Protein AF-A0A1Y5HYB5-F1 (afdb_monomer)

Nearest PDB structures (foldseek):
  6ofq-assembly1_A  TM=3.681E-01  e=6.675E+00  Helicobacter pylori SS1
  7mq9-assembly1_SM  TM=2.099E-01  e=5.441E+00  Homo sapiens

Secondary structure (DSSP, 8-state):
--HHHHHHHHHHHHHHHHHHHHHHHH---------PPPPTTTTT-TTHHHHHHHHHTT------SSTHHHHS---TTSEEEEE--SSPPPHHHHHHHHHHHHTT-EEEEE-GGGGTS-TT--

Structure (mmCIF, N/CA/C/O backbone):
data_AF-A0A1Y5HYB5-F1
#
_entry.id   AF-A0A1Y5HYB5-F1
#
loop_
_atom_site.group_PDB
_atom_site.id
_atom_site.type_symbol
_atom_site.label_atom_id
_atom_site.label_alt_id
_atom_site.label_comp_id
_atom_site.label_asym_id
_atom_site.label_entity_id
_atom_site.label_seq_id
_atom_site.pdbx_PDB_ins_code
_atom_site.Cartn_x
_atom_site.Cartn_y
_atom_site.Cartn_z
_atom_site.occupancy
_atom_site.B_iso_or_equiv
_atom_site.auth_seq_id
_atom_site.auth_comp_id
_atom_site.auth_asym_id
_atom_site.auth_atom_id
_atom_site.pdbx_PDB_model_num
ATOM 1 N N . MET A 1 1 ? 39.476 -18.864 -70.771 1.00 59.38 1 MET A N 1
ATOM 2 C CA . MET A 1 1 ? 39.719 -18.724 -69.318 1.00 59.38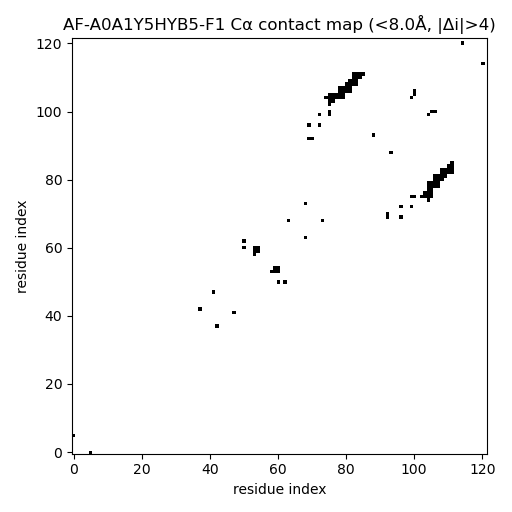 1 MET A CA 1
ATOM 3 C C . MET A 1 1 ? 40.447 -19.974 -68.853 1.00 59.38 1 MET A C 1
ATOM 5 O O . MET A 1 1 ? 39.945 -21.064 -69.088 1.00 59.38 1 MET A O 1
ATOM 9 N N . ASN A 1 2 ? 41.663 -19.849 -68.319 1.00 73.69 2 ASN A N 1
ATOM 10 C CA . ASN A 1 2 ? 42.492 -21.017 -68.001 1.00 73.69 2 ASN A CA 1
ATOM 11 C C . ASN A 1 2 ? 41.861 -21.806 -66.845 1.00 73.69 2 ASN A C 1
ATOM 13 O O . ASN A 1 2 ? 41.428 -21.202 -65.868 1.00 73.69 2 ASN A O 1
ATOM 17 N N . MET A 1 3 ? 41.845 -23.139 -66.924 1.00 83.06 3 MET A N 1
ATOM 18 C CA . MET A 1 3 ? 41.214 -24.033 -65.933 1.00 83.06 3 MET A CA 1
ATOM 19 C C . MET A 1 3 ? 41.653 -23.741 -64.484 1.00 83.06 3 MET A C 1
ATOM 21 O O . MET A 1 3 ? 40.866 -23.835 -63.551 1.00 83.06 3 MET A O 1
ATOM 25 N N . ARG A 1 4 ? 42.892 -23.269 -64.306 1.00 80.75 4 ARG A N 1
ATOM 26 C CA . ARG A 1 4 ? 43.433 -22.805 -63.019 1.00 80.75 4 ARG A CA 1
ATOM 27 C C . ARG A 1 4 ? 42.717 -21.569 -62.466 1.00 80.75 4 ARG A C 1
ATOM 29 O O . ARG A 1 4 ? 42.460 -21.500 -61.274 1.00 80.75 4 ARG A O 1
ATOM 36 N N . SER A 1 5 ? 42.375 -20.610 -63.324 1.00 81.25 5 SER A N 1
ATOM 37 C CA . SER A 1 5 ? 41.660 -19.390 -62.934 1.00 81.25 5 SER A CA 1
ATOM 38 C C . SER A 1 5 ? 40.229 -19.696 -62.490 1.00 81.25 5 SER A C 1
ATOM 40 O O . SER A 1 5 ? 39.798 -19.125 -61.493 1.00 81.25 5 SER A O 1
ATOM 42 N N . LEU A 1 6 ? 39.554 -20.647 -63.153 1.00 87.19 6 LEU A N 1
ATOM 43 C CA . LEU A 1 6 ? 38.232 -21.150 -62.754 1.00 87.19 6 LEU A CA 1
ATOM 44 C C . LEU A 1 6 ? 38.267 -21.801 -61.367 1.00 87.19 6 LEU A C 1
ATOM 46 O O . LEU A 1 6 ? 37.464 -21.457 -60.509 1.00 87.19 6 LEU A O 1
ATOM 50 N N . LEU A 1 7 ? 39.245 -22.676 -61.118 1.00 90.25 7 LEU A N 1
ATOM 51 C CA . LEU A 1 7 ? 39.387 -23.336 -59.817 1.00 90.25 7 LEU A CA 1
ATOM 52 C C . LEU A 1 7 ? 39.630 -22.335 -58.681 1.00 90.25 7 LEU A C 1
ATOM 54 O O . LEU A 1 7 ? 39.035 -22.462 -57.613 1.00 90.25 7 LEU A O 1
ATOM 58 N N . ILE A 1 8 ? 40.457 -21.315 -58.921 1.00 91.81 8 ILE A N 1
ATOM 59 C CA . ILE A 1 8 ? 40.727 -20.267 -57.929 1.00 91.81 8 ILE A CA 1
ATOM 60 C C . ILE A 1 8 ? 39.463 -19.443 -57.657 1.00 91.81 8 ILE A C 1
ATOM 62 O O . ILE A 1 8 ? 39.156 -19.170 -56.500 1.00 91.81 8 ILE A O 1
ATOM 66 N N . THR A 1 9 ? 38.699 -19.080 -58.692 1.00 91.50 9 THR A N 1
ATOM 67 C CA . THR A 1 9 ? 37.461 -18.303 -58.494 1.00 91.50 9 THR A CA 1
ATOM 68 C C . THR A 1 9 ? 36.416 -19.099 -57.725 1.00 91.50 9 THR A C 1
ATOM 70 O O . THR A 1 9 ? 35.833 -18.572 -56.780 1.00 91.50 9 THR A O 1
ATOM 73 N N . THR A 1 10 ? 36.217 -20.375 -58.063 1.00 92.00 10 THR A N 1
ATOM 74 C CA . THR A 1 10 ? 35.284 -21.243 -57.333 1.00 92.00 10 THR A CA 1
ATOM 75 C C . THR A 1 10 ? 35.694 -21.408 -55.870 1.00 92.00 10 THR A C 1
ATOM 77 O O . THR A 1 10 ? 34.847 -21.286 -54.988 1.00 92.00 10 THR A O 1
ATOM 80 N N . LEU A 1 11 ? 36.988 -21.607 -55.593 1.00 94.25 11 LEU A N 1
ATOM 81 C CA . LEU A 1 11 ? 37.495 -21.734 -54.224 1.00 94.25 11 LEU A CA 1
ATOM 82 C C . LEU A 1 11 ? 37.223 -20.470 -53.395 1.00 94.25 11 LEU A C 1
ATOM 84 O O . LEU A 1 11 ? 36.762 -20.565 -52.258 1.00 94.25 11 LEU A O 1
ATOM 88 N N . VAL A 1 12 ? 37.468 -19.291 -53.973 1.00 94.94 12 VAL A N 1
ATOM 89 C CA . VAL A 1 12 ? 37.231 -18.004 -53.303 1.00 94.94 12 VAL A CA 1
ATOM 90 C C . VAL A 1 12 ? 35.745 -17.807 -53.000 1.00 94.94 12 VAL A C 1
ATOM 92 O O . VAL A 1 12 ? 35.400 -17.394 -51.895 1.00 94.94 12 VAL A O 1
ATOM 95 N N . ILE A 1 13 ? 34.857 -18.154 -53.934 1.00 95.12 13 ILE A N 1
ATOM 96 C CA . ILE A 1 13 ? 33.405 -18.047 -53.729 1.00 95.12 13 ILE A CA 1
ATOM 97 C C . ILE A 1 13 ? 32.943 -18.979 -52.603 1.00 95.12 13 ILE A C 1
ATOM 99 O O . ILE A 1 13 ? 32.185 -18.556 -51.731 1.00 95.12 13 ILE A O 1
ATOM 103 N N . CYS A 1 14 ? 33.432 -20.222 -52.569 1.00 95.06 14 CYS A N 1
ATOM 104 C CA . CYS A 1 14 ? 33.110 -21.157 -51.491 1.00 95.06 14 CYS A CA 1
ATOM 105 C C . CYS A 1 14 ? 33.614 -20.662 -50.128 1.00 95.06 14 CYS A C 1
ATOM 107 O O . CYS A 1 14 ? 32.883 -20.755 -49.142 1.00 95.06 14 CYS A O 1
ATOM 109 N N . ALA A 1 15 ? 34.824 -20.100 -50.070 1.00 94.56 15 ALA A N 1
ATOM 110 C CA . ALA A 1 15 ? 35.385 -19.557 -48.835 1.00 94.56 15 ALA A CA 1
ATOM 111 C C . ALA A 1 15 ? 34.571 -18.364 -48.304 1.00 94.56 15 ALA A C 1
ATOM 113 O O . ALA A 1 15 ? 34.287 -18.300 -47.108 1.00 94.56 15 ALA A O 1
ATOM 114 N N . LEU A 1 16 ? 34.147 -17.458 -49.191 1.00 95.00 16 LEU A N 1
ATOM 115 C CA . LEU A 1 16 ? 33.298 -16.316 -48.834 1.00 95.00 16 LEU A CA 1
ATOM 116 C C . LEU A 1 16 ? 31.890 -16.746 -48.401 1.00 95.00 16 LEU A C 1
ATOM 118 O O . LEU A 1 16 ? 31.334 -16.186 -47.460 1.00 95.00 16 LEU A O 1
ATOM 122 N N . GLY A 1 17 ? 31.314 -17.757 -49.055 1.00 94.56 17 GLY A N 1
ATOM 123 C CA . GLY A 1 17 ? 30.011 -18.300 -48.66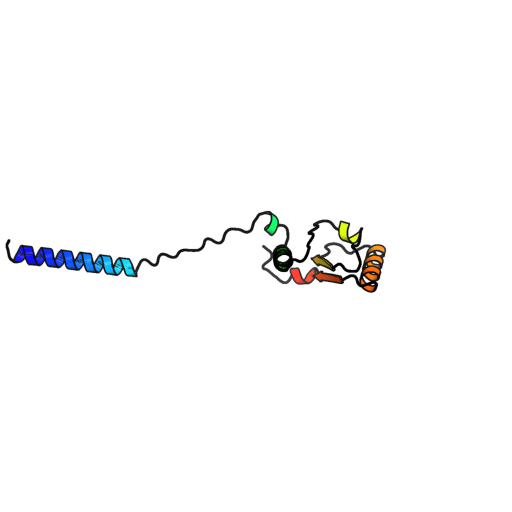6 1.00 94.56 17 GLY A CA 1
ATOM 124 C C . GLY A 1 17 ? 30.048 -18.963 -47.288 1.00 94.56 17 GLY A C 1
ATOM 125 O O . GLY A 1 17 ? 29.168 -18.725 -46.460 1.00 94.56 17 GLY A O 1
ATOM 126 N N . ALA A 1 18 ? 31.094 -19.747 -47.015 1.00 93.00 18 ALA A N 1
ATOM 127 C CA . ALA A 1 18 ? 31.275 -20.412 -45.728 1.00 93.00 18 ALA A CA 1
ATOM 128 C C . ALA A 1 18 ? 31.486 -19.410 -44.583 1.00 93.00 18 ALA A C 1
ATOM 130 O O . ALA A 1 18 ? 30.906 -19.580 -43.509 1.00 93.00 18 ALA A O 1
ATOM 131 N N . SER A 1 19 ? 32.269 -18.350 -44.809 1.00 90.56 19 SER A N 1
ATOM 132 C CA . SER A 1 19 ? 32.492 -17.318 -43.793 1.00 90.56 19 SER A CA 1
ATOM 133 C C . SER A 1 19 ? 31.226 -16.510 -43.511 1.00 90.56 19 SER A C 1
ATOM 135 O O . SER A 1 19 ? 30.894 -16.300 -42.346 1.00 90.56 19 SER A O 1
ATOM 137 N N . ALA A 1 20 ? 30.470 -16.129 -44.545 1.00 90.00 20 ALA A N 1
ATOM 138 C CA . ALA A 1 20 ? 29.197 -15.432 -44.380 1.00 90.00 20 ALA A CA 1
ATOM 139 C C . ALA A 1 20 ? 28.172 -16.281 -43.611 1.00 90.00 20 ALA A C 1
ATOM 141 O O . ALA A 1 20 ? 27.504 -15.778 -42.705 1.00 90.00 20 ALA A O 1
ATOM 142 N N . TRP A 1 21 ? 28.084 -17.578 -43.923 1.00 90.00 21 TRP A N 1
ATOM 143 C CA . TRP A 1 21 ? 27.201 -18.502 -43.211 1.00 90.00 21 TRP A CA 1
ATOM 144 C C . TRP A 1 21 ? 27.595 -18.652 -41.739 1.00 90.00 21 TRP A C 1
ATOM 146 O O . TRP A 1 21 ? 26.735 -18.570 -40.863 1.00 90.00 21 TRP A O 1
ATOM 156 N N . TRP A 1 22 ? 28.891 -18.798 -41.453 1.00 90.06 22 TRP A N 1
ATOM 157 C CA . TRP A 1 22 ? 29.389 -18.901 -40.082 1.00 90.06 22 TRP A CA 1
ATOM 158 C C . TRP A 1 22 ? 29.109 -17.631 -39.263 1.00 90.06 22 TRP A C 1
ATOM 160 O O . TRP A 1 22 ? 28.599 -17.716 -38.147 1.00 90.06 22 TRP A O 1
ATOM 170 N N . ILE A 1 23 ? 29.354 -16.450 -39.838 1.00 88.12 23 ILE A N 1
ATOM 171 C CA . ILE A 1 23 ? 29.078 -15.157 -39.191 1.00 88.12 23 ILE A CA 1
ATOM 172 C C . ILE A 1 23 ? 27.580 -14.994 -38.901 1.00 88.12 23 ILE A C 1
ATOM 174 O O . ILE A 1 23 ? 27.210 -14.550 -37.816 1.00 88.12 23 ILE A O 1
ATOM 178 N N . SER A 1 24 ? 26.711 -15.400 -39.830 1.00 85.31 24 SER A N 1
ATOM 179 C CA . SER A 1 24 ? 25.259 -15.317 -39.637 1.00 85.31 24 SER A CA 1
ATOM 180 C C . SER A 1 24 ? 24.753 -16.169 -38.471 1.00 85.31 24 SER A C 1
ATOM 182 O O . SER A 1 24 ? 23.729 -15.826 -37.892 1.00 85.31 24 SER A O 1
ATOM 184 N N . GLN A 1 25 ? 25.430 -17.272 -38.142 1.00 82.62 25 GLN A N 1
ATOM 185 C CA . GLN A 1 25 ? 25.078 -18.115 -36.993 1.00 82.62 25 GLN A CA 1
ATOM 186 C C . GLN A 1 25 ? 25.690 -17.591 -35.687 1.00 82.62 25 GLN A C 1
ATOM 188 O O . GLN A 1 25 ? 25.131 -17.802 -34.615 1.00 82.62 25 GLN A O 1
ATOM 193 N N . ALA A 1 26 ? 26.836 -16.910 -35.765 1.00 77.75 26 ALA A N 1
ATOM 194 C CA . ALA A 1 26 ? 27.533 -16.374 -34.599 1.00 77.75 26 ALA A CA 1
ATOM 195 C C . ALA A 1 26 ? 26.915 -15.070 -34.065 1.00 77.75 26 ALA A C 1
ATOM 197 O O . ALA A 1 26 ? 27.081 -14.749 -32.889 1.00 77.75 26 ALA A O 1
ATOM 198 N N . ILE A 1 27 ? 26.206 -14.309 -34.905 1.00 76.69 27 ILE A N 1
ATOM 199 C CA . ILE A 1 27 ? 25.570 -13.052 -34.501 1.00 76.69 27 ILE A CA 1
ATOM 200 C C . ILE A 1 27 ? 24.144 -13.338 -34.027 1.00 76.69 27 ILE A C 1
ATOM 202 O O . ILE A 1 27 ? 23.176 -13.251 -34.780 1.00 76.69 27 ILE A O 1
ATOM 206 N N . THR A 1 28 ? 23.998 -13.637 -32.742 1.00 67.81 28 THR A N 1
ATOM 207 C CA . THR A 1 28 ? 22.702 -13.519 -32.072 1.00 67.81 28 THR A CA 1
ATOM 208 C C . THR A 1 28 ? 22.455 -12.044 -31.780 1.00 67.81 28 THR A C 1
ATOM 210 O O . THR A 1 28 ? 23.095 -11.471 -30.896 1.00 67.81 28 THR A O 1
ATOM 213 N N . VAL A 1 29 ? 21.548 -11.409 -32.526 1.00 67.44 29 VAL A N 1
ATOM 214 C CA . VAL A 1 29 ? 21.062 -10.062 -32.197 1.00 67.44 29 VAL A CA 1
ATOM 215 C C . VAL A 1 29 ? 20.253 -10.175 -30.907 1.00 67.44 29 VAL A C 1
ATOM 217 O O . VAL A 1 29 ? 19.066 -10.496 -30.926 1.00 67.44 29 VAL A O 1
ATOM 220 N N . SER A 1 30 ? 20.921 -9.979 -29.772 1.00 60.84 30 SER A N 1
ATOM 221 C CA . SER A 1 30 ? 20.249 -9.845 -28.488 1.00 60.84 30 SER A CA 1
ATOM 222 C C . SER A 1 30 ? 19.599 -8.469 -28.463 1.00 60.84 30 SER A C 1
ATOM 224 O O . SER A 1 30 ? 20.276 -7.456 -28.284 1.00 60.84 30 SER A O 1
ATOM 226 N N . ASN A 1 31 ? 18.287 -8.424 -28.686 1.00 60.19 31 ASN A N 1
ATOM 227 C CA . ASN A 1 31 ? 17.490 -7.275 -28.284 1.00 60.19 31 ASN A CA 1
ATOM 228 C C . ASN A 1 31 ? 17.424 -7.315 -26.758 1.00 60.19 31 ASN A C 1
ATOM 230 O O . ASN A 1 31 ? 16.472 -7.838 -26.183 1.00 60.19 31 ASN A O 1
ATOM 234 N N . GLU A 1 32 ? 18.483 -6.843 -26.101 1.00 61.03 32 GLU A N 1
ATOM 235 C CA . GLU A 1 32 ? 18.401 -6.511 -24.688 1.00 61.03 32 GLU A CA 1
ATOM 236 C C . GLU A 1 32 ? 17.342 -5.422 -24.568 1.00 61.03 32 GLU A C 1
ATOM 238 O O . GLU A 1 32 ? 17.573 -4.259 -24.906 1.00 61.03 32 GLU A O 1
ATOM 243 N N . ASP A 1 33 ? 16.151 -5.832 -24.136 1.00 62.34 33 ASP A N 1
ATOM 244 C CA . ASP A 1 33 ? 15.102 -4.933 -23.691 1.00 62.34 33 ASP A CA 1
ATOM 245 C C . ASP A 1 33 ? 15.702 -4.132 -22.537 1.00 62.34 33 ASP A C 1
ATOM 247 O O . ASP A 1 33 ? 15.789 -4.597 -21.395 1.00 62.34 33 ASP A O 1
ATOM 251 N N . GLN A 1 34 ? 16.232 -2.948 -22.853 1.00 60.09 34 GLN A N 1
ATOM 252 C CA . GLN A 1 34 ? 16.812 -2.079 -21.849 1.00 60.09 34 GLN A CA 1
ATOM 253 C C . GLN A 1 34 ? 15.696 -1.716 -20.885 1.00 60.09 34 GLN A C 1
ATOM 255 O O . GLN A 1 34 ? 14.803 -0.923 -21.198 1.00 60.09 34 GLN A O 1
ATOM 260 N N . ARG A 1 35 ? 15.737 -2.337 -19.704 1.00 61.94 35 ARG A N 1
ATOM 261 C CA . ARG A 1 35 ? 14.773 -2.090 -18.645 1.00 61.94 35 ARG A CA 1
ATOM 262 C C . ARG A 1 35 ? 14.803 -0.602 -18.336 1.00 61.94 35 ARG A C 1
ATOM 264 O O . ARG A 1 35 ? 15.770 -0.097 -17.765 1.00 61.94 35 ARG A O 1
ATOM 271 N N . LYS A 1 36 ? 13.741 0.101 -18.726 1.00 68.88 36 LYS A N 1
ATOM 272 C CA . LYS A 1 36 ? 13.607 1.521 -18.418 1.00 68.88 36 LYS A CA 1
ATOM 273 C C . LYS A 1 36 ? 13.659 1.686 -16.897 1.00 68.88 36 LYS A C 1
ATOM 275 O O . LYS A 1 36 ? 13.029 0.899 -16.181 1.00 68.88 36 LYS A O 1
ATOM 280 N N . PRO A 1 37 ? 14.417 2.666 -16.384 1.00 65.88 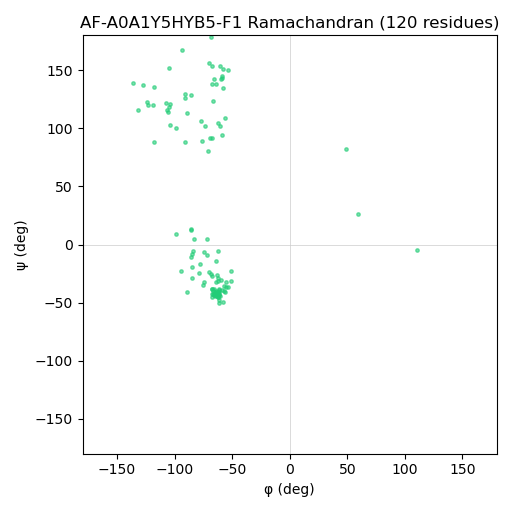37 PRO A N 1
ATOM 281 C CA . PRO A 1 37 ? 14.399 2.954 -14.962 1.00 65.88 37 PRO A CA 1
ATOM 282 C C . PRO A 1 37 ? 12.967 3.320 -14.538 1.00 65.88 37 PRO A C 1
ATOM 284 O O . PRO A 1 37 ? 12.261 3.967 -15.314 1.00 65.88 37 PRO A O 1
ATOM 287 N N . PRO A 1 38 ? 12.537 2.941 -13.321 1.00 67.62 38 PRO A N 1
ATOM 288 C CA . PRO A 1 38 ? 11.239 3.356 -12.812 1.00 67.62 38 PRO A CA 1
ATOM 289 C C . PRO A 1 38 ? 11.163 4.882 -12.761 1.00 67.62 38 PRO A C 1
ATOM 291 O O . PRO A 1 38 ? 12.165 5.549 -12.455 1.00 67.62 38 PRO A O 1
ATOM 294 N N . GLU A 1 39 ? 9.976 5.408 -13.065 1.00 71.88 39 GLU A N 1
ATOM 295 C CA . GLU A 1 39 ? 9.676 6.837 -13.022 1.00 71.88 39 GLU A CA 1
ATOM 296 C C . GLU A 1 39 ? 10.038 7.430 -11.655 1.00 71.88 39 GLU A C 1
ATOM 298 O O . GLU A 1 39 ? 10.035 6.747 -10.627 1.00 71.88 39 GLU A O 1
ATOM 303 N N . LYS A 1 40 ? 10.405 8.715 -11.640 1.00 64.94 40 LYS A N 1
ATOM 304 C CA . LYS A 1 40 ? 10.962 9.378 -10.452 1.00 64.94 40 LYS A CA 1
ATOM 305 C C . LYS A 1 40 ? 10.025 9.294 -9.241 1.00 64.94 40 LYS A C 1
ATOM 307 O O . LYS A 1 40 ? 10.511 9.105 -8.128 1.00 64.94 40 LYS A O 1
ATOM 312 N N . ASP A 1 41 ? 8.718 9.359 -9.467 1.00 66.38 41 ASP A N 1
ATOM 313 C CA . ASP A 1 41 ? 7.711 9.331 -8.403 1.00 66.38 41 ASP A CA 1
ATOM 314 C C . ASP A 1 41 ? 7.538 7.927 -7.806 1.00 66.38 41 ASP A C 1
ATOM 316 O O . ASP A 1 41 ? 7.389 7.781 -6.591 1.00 66.38 41 ASP A O 1
ATOM 320 N N . ILE A 1 42 ? 7.719 6.880 -8.621 1.00 68.38 42 ILE A N 1
ATOM 321 C CA . ILE A 1 42 ? 7.681 5.477 -8.179 1.00 68.38 42 ILE A CA 1
ATOM 322 C C . ILE A 1 42 ? 8.814 5.175 -7.191 1.00 68.38 42 ILE A C 1
ATOM 324 O O . ILE A 1 42 ? 8.658 4.369 -6.276 1.00 68.38 42 ILE A O 1
ATOM 328 N N . ARG A 1 43 ? 9.963 5.846 -7.339 1.00 68.69 43 ARG A N 1
ATOM 329 C CA . ARG A 1 43 ? 11.112 5.664 -6.436 1.00 68.69 43 ARG A CA 1
ATOM 330 C C . ARG A 1 43 ? 10.855 6.189 -5.025 1.00 68.69 43 ARG A C 1
ATOM 332 O O . ARG A 1 43 ? 11.514 5.742 -4.092 1.00 68.69 43 ARG A O 1
ATOM 339 N N . LEU A 1 44 ? 9.947 7.151 -4.871 1.00 72.00 44 LEU A N 1
ATOM 340 C CA . LEU A 1 44 ? 9.671 7.804 -3.589 1.00 72.00 44 LEU A CA 1
ATOM 341 C C . LEU A 1 44 ? 8.502 7.160 -2.841 1.00 72.00 44 LEU A C 1
ATOM 343 O O . LEU A 1 44 ? 8.435 7.270 -1.616 1.00 72.00 44 LEU A O 1
ATOM 347 N N . ASN A 1 45 ? 7.612 6.467 -3.554 1.00 76.69 45 ASN A N 1
ATOM 348 C CA . ASN A 1 45 ? 6.504 5.730 -2.967 1.00 76.69 45 ASN A CA 1
ATOM 349 C C . ASN A 1 45 ? 6.802 4.211 -2.980 1.00 76.69 45 ASN A C 1
ATOM 351 O O . ASN A 1 45 ? 6.637 3.556 -4.013 1.00 76.69 45 ASN A O 1
ATOM 355 N N . PRO A 1 46 ? 7.182 3.601 -1.840 1.00 77.75 46 PRO A N 1
ATOM 356 C CA . PRO A 1 46 ? 7.448 2.161 -1.767 1.00 77.75 46 PRO A CA 1
ATOM 357 C C . PRO A 1 46 ? 6.204 1.295 -2.035 1.00 77.75 46 PRO A C 1
ATOM 359 O O . PRO A 1 46 ? 6.339 0.098 -2.267 1.00 77.75 46 PRO A O 1
ATOM 362 N N . MET A 1 47 ? 5.001 1.880 -2.017 1.00 83.94 47 MET A N 1
ATOM 363 C CA . MET A 1 47 ? 3.732 1.210 -2.312 1.00 83.94 47 MET A CA 1
ATOM 364 C C . MET A 1 47 ? 3.239 1.454 -3.745 1.00 83.94 47 MET A C 1
ATOM 366 O O . MET A 1 47 ? 2.137 1.033 -4.080 1.00 83.94 47 MET A O 1
ATOM 370 N N . SER A 1 48 ? 4.047 2.058 -4.622 1.00 85.56 48 SER A N 1
ATOM 371 C CA . SER A 1 48 ? 3.643 2.358 -6.008 1.00 85.56 48 SER A CA 1
ATOM 372 C C . SER A 1 48 ? 3.159 1.129 -6.781 1.00 85.56 48 SER A C 1
ATOM 374 O O . SER A 1 48 ? 2.229 1.219 -7.571 1.00 85.56 48 SER A O 1
ATOM 376 N N . ALA A 1 49 ? 3.766 -0.039 -6.549 1.00 86.00 49 ALA A N 1
ATOM 377 C CA . ALA A 1 49 ? 3.333 -1.280 -7.192 1.00 86.00 49 ALA A CA 1
ATOM 378 C C . ALA A 1 49 ? 1.928 -1.713 -6.737 1.00 86.00 49 ALA A C 1
ATOM 380 O O . ALA A 1 49 ? 1.140 -2.184 -7.551 1.00 86.00 49 ALA A O 1
ATOM 381 N N . LEU A 1 50 ? 1.610 -1.526 -5.451 1.00 88.50 50 LEU A N 1
ATOM 382 C CA . LEU A 1 50 ? 0.280 -1.797 -4.907 1.00 88.50 50 LEU A CA 1
ATOM 383 C C . LEU A 1 50 ? -0.747 -0.813 -5.476 1.00 88.50 50 LEU A C 1
ATOM 385 O O . LEU A 1 50 ? -1.815 -1.235 -5.898 1.00 88.50 50 LEU A O 1
ATOM 389 N N . GLU A 1 51 ? -0.411 0.475 -5.528 1.00 89.88 51 GLU A N 1
ATOM 390 C CA . GLU A 1 51 ? -1.267 1.511 -6.115 1.00 89.88 51 GLU A CA 1
ATOM 391 C C . GLU A 1 51 ? -1.600 1.201 -7.580 1.00 89.88 51 GLU A C 1
ATOM 393 O O . GLU A 1 51 ? -2.770 1.153 -7.943 1.00 89.88 51 GLU A O 1
ATOM 398 N N . GLN A 1 52 ? -0.595 0.880 -8.401 1.00 88.81 52 GLN A N 1
ATOM 399 C CA . GLN A 1 52 ? -0.800 0.499 -9.804 1.00 88.81 52 GLN A CA 1
ATOM 400 C C . GLN A 1 52 ? -1.655 -0.764 -9.952 1.00 88.81 52 GLN A C 1
ATOM 402 O O . GLN A 1 52 ? -2.502 -0.840 -10.840 1.00 88.81 52 GLN A O 1
ATOM 407 N N . LEU A 1 53 ? -1.463 -1.750 -9.073 1.00 90.81 53 LEU A N 1
ATOM 408 C CA . LEU A 1 53 ? -2.264 -2.970 -9.077 1.00 90.81 53 LEU A CA 1
ATOM 409 C C . LEU A 1 53 ? -3.732 -2.686 -8.729 1.00 90.81 53 LEU A C 1
ATOM 411 O O . LEU A 1 53 ? -4.630 -3.220 -9.370 1.00 90.81 53 LEU A O 1
ATOM 415 N N . LEU A 1 54 ? -3.981 -1.844 -7.730 1.00 92.75 54 LEU A N 1
ATOM 416 C CA . LEU A 1 54 ? -5.333 -1.461 -7.326 1.00 92.75 54 LEU A CA 1
ATOM 417 C C . LEU A 1 54 ? -6.034 -0.640 -8.414 1.00 92.75 54 LEU A C 1
ATOM 419 O O . LEU A 1 54 ? -7.184 -0.926 -8.736 1.00 92.75 54 LEU A O 1
ATOM 423 N N . LEU A 1 55 ? -5.321 0.299 -9.041 1.00 92.12 55 LEU A N 1
ATOM 424 C CA . LEU A 1 55 ? -5.831 1.052 -10.189 1.00 92.12 55 LEU A CA 1
ATOM 425 C C . LEU A 1 55 ? -6.158 0.133 -11.372 1.00 92.12 55 LEU A C 1
ATOM 427 O O . LEU A 1 55 ? -7.167 0.334 -12.042 1.00 92.12 55 LEU A O 1
ATOM 431 N N . HIS A 1 56 ? -5.349 -0.905 -11.611 1.00 93.50 56 HIS A N 1
ATOM 432 C CA . HIS A 1 56 ? -5.638 -1.920 -12.628 1.00 93.50 56 HIS A CA 1
ATOM 433 C C . HIS A 1 56 ? -6.934 -2.696 -12.342 1.00 93.50 56 HIS A C 1
ATOM 435 O O . HIS A 1 56 ? -7.627 -3.088 -13.277 1.00 93.50 56 HIS A O 1
ATOM 441 N N . PHE A 1 57 ? -7.281 -2.8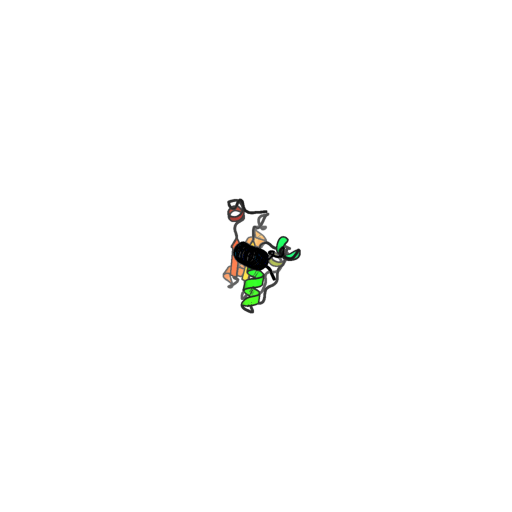87 -11.068 1.00 95.75 57 PHE A N 1
ATOM 442 C CA . PHE A 1 57 ? -8.553 -3.477 -10.641 1.00 95.75 57 PHE A CA 1
ATOM 443 C C . PHE A 1 57 ? -9.701 -2.461 -10.530 1.00 95.75 57 PHE A C 1
ATOM 445 O O . PHE A 1 57 ? -10.732 -2.790 -9.947 1.00 95.75 57 PHE A O 1
ATOM 452 N N . GLU A 1 58 ? -9.534 -1.247 -11.066 1.00 95.25 58 GLU A N 1
ATOM 453 C CA . GLU A 1 58 ? -10.532 -0.167 -11.018 1.00 95.25 58 GLU A CA 1
ATOM 454 C C . GLU A 1 58 ? -10.920 0.244 -9.584 1.00 95.25 58 GLU A C 1
ATOM 456 O O . GLU A 1 58 ? -12.008 0.760 -9.332 1.00 95.25 58 GLU A O 1
ATOM 461 N N . VAL A 1 59 ? -10.016 0.034 -8.623 1.00 93.44 59 VAL A N 1
ATOM 462 C CA . VAL A 1 59 ? -10.183 0.500 -7.246 1.00 93.44 59 VAL A CA 1
ATOM 463 C C . VAL A 1 59 ? -9.680 1.936 -7.150 1.00 93.44 59 VAL A C 1
ATOM 465 O O . VAL A 1 59 ? -8.551 2.236 -7.541 1.00 93.44 59 VAL A O 1
ATOM 468 N N . GLU A 1 60 ? -10.499 2.826 -6.593 1.00 92.62 60 GLU A N 1
ATOM 469 C CA . GLU A 1 60 ? -10.074 4.191 -6.294 1.00 92.62 60 GLU A CA 1
ATOM 470 C C . GLU A 1 60 ? -9.004 4.184 -5.197 1.00 92.62 60 GLU A C 1
ATOM 472 O O . GLU A 1 60 ? -9.209 3.660 -4.100 1.00 92.62 60 GLU A O 1
ATOM 477 N N . VAL A 1 61 ? -7.845 4.772 -5.495 1.00 90.75 61 VAL A N 1
ATOM 478 C CA . VAL A 1 61 ? -6.721 4.873 -4.560 1.00 90.75 61 VAL A CA 1
ATOM 479 C C . VAL A 1 61 ? -6.264 6.315 -4.464 1.00 90.75 61 VAL A C 1
ATOM 481 O O . VAL A 1 61 ? -6.134 7.014 -5.467 1.00 90.75 61 VAL A O 1
ATOM 484 N N . GLN A 1 62 ? -5.985 6.747 -3.238 1.00 87.81 62 GLN A N 1
ATOM 485 C CA . GLN A 1 62 ? -5.341 8.022 -2.961 1.00 87.81 62 GLN A CA 1
ATOM 486 C C . GLN A 1 62 ? -4.083 7.780 -2.132 1.00 87.81 62 GLN A C 1
ATOM 488 O O . GLN A 1 62 ? -4.140 7.216 -1.038 1.00 87.81 62 GLN A O 1
ATOM 493 N N . SER A 1 63 ? -2.941 8.228 -2.646 1.00 84.31 63 SER A N 1
ATOM 494 C CA . SER A 1 63 ? -1.678 8.196 -1.917 1.00 84.31 63 SER A CA 1
ATOM 495 C C . SER A 1 63 ? -1.477 9.503 -1.151 1.00 84.31 63 SER A C 1
ATOM 497 O O . SER A 1 63 ? -1.590 10.597 -1.707 1.00 84.31 63 SER A O 1
ATOM 499 N N . ASN A 1 64 ? -1.170 9.404 0.143 1.00 81.00 64 ASN A N 1
ATOM 500 C CA . ASN A 1 64 ? -0.834 10.555 0.973 1.00 81.00 64 ASN A CA 1
ATOM 501 C C . ASN A 1 64 ? 0.436 10.265 1.774 1.00 81.00 64 ASN A C 1
ATOM 503 O O . ASN A 1 64 ? 0.455 9.409 2.655 1.00 81.00 64 ASN A O 1
ATOM 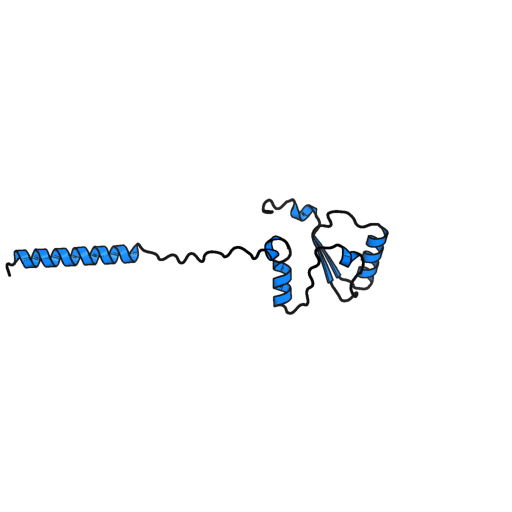507 N N . ASN A 1 65 ? 1.494 11.026 1.497 1.00 73.81 65 ASN A N 1
ATOM 508 C CA . ASN A 1 65 ? 2.765 10.918 2.216 1.00 73.81 65 ASN A CA 1
ATOM 509 C C . ASN A 1 65 ? 2.714 11.528 3.628 1.00 73.81 65 ASN A C 1
ATOM 511 O O . ASN A 1 65 ? 3.683 11.426 4.383 1.00 73.81 65 ASN A O 1
ATOM 515 N N . ASN A 1 66 ? 1.613 12.189 3.987 1.00 71.44 66 ASN A N 1
ATOM 516 C CA . ASN A 1 66 ? 1.432 12.837 5.272 1.00 71.44 66 ASN A CA 1
ATOM 517 C C . ASN A 1 66 ? 0.493 12.033 6.182 1.00 71.44 66 ASN A C 1
ATOM 519 O O . ASN A 1 66 ? -0.454 11.384 5.742 1.00 71.44 66 ASN A O 1
ATOM 523 N N . ARG A 1 67 ? 0.695 12.164 7.494 1.00 74.00 67 ARG A N 1
ATOM 524 C CA . ARG A 1 67 ? -0.137 11.530 8.530 1.00 74.00 67 ARG A CA 1
ATOM 525 C C . ARG A 1 67 ? -1.530 12.152 8.657 1.00 74.00 67 ARG A C 1
ATOM 527 O O . ARG A 1 67 ? -2.292 11.749 9.526 1.00 74.00 67 ARG A O 1
ATOM 534 N N . ASN A 1 68 ? -1.883 13.102 7.791 1.00 75.19 68 ASN A N 1
ATOM 535 C CA . ASN A 1 68 ? -3.183 13.773 7.778 1.00 75.19 68 ASN A CA 1
ATOM 536 C C . ASN A 1 68 ? -4.361 12.795 7.668 1.00 75.19 68 ASN A C 1
ATOM 538 O O . ASN A 1 68 ? -5.389 13.048 8.288 1.00 75.19 68 ASN A O 1
ATOM 542 N N . LEU A 1 69 ? -4.199 11.657 6.983 1.00 77.62 69 LEU A N 1
ATOM 543 C CA . LEU A 1 69 ? -5.227 10.603 6.937 1.00 77.62 69 LEU A CA 1
ATOM 544 C C . LEU A 1 69 ? -5.514 9.971 8.309 1.00 77.62 69 LEU A C 1
ATOM 546 O O . LEU A 1 69 ? -6.612 9.493 8.550 1.00 77.62 69 LEU A O 1
ATOM 550 N N . LEU A 1 70 ? -4.551 9.997 9.232 1.00 79.12 70 LEU A N 1
ATOM 551 C CA . LEU A 1 70 ? -4.734 9.527 10.611 1.00 79.12 70 LEU A CA 1
ATOM 552 C C . LEU A 1 70 ? -5.306 10.627 11.520 1.00 79.12 70 LEU A C 1
ATOM 554 O O . LEU A 1 70 ? -5.706 10.364 12.654 1.00 79.12 70 LEU A O 1
ATOM 558 N N . HIS A 1 71 ? -5.340 11.871 11.034 1.00 80.44 71 HIS A N 1
ATOM 559 C CA . HIS A 1 71 ? -5.997 12.986 11.709 1.00 80.44 71 HIS A CA 1
ATOM 560 C C . HIS A 1 71 ? -7.467 13.108 11.305 1.00 80.44 71 HIS A C 1
ATOM 562 O O . HIS A 1 71 ? -8.308 13.321 12.179 1.00 80.44 71 HIS A O 1
ATOM 568 N N . ASN A 1 72 ? -7.751 12.919 10.016 1.00 86.12 72 ASN A N 1
ATOM 569 C CA . ASN A 1 72 ? -9.085 12.919 9.431 1.00 86.12 72 ASN A CA 1
ATOM 570 C C . ASN A 1 72 ? -9.344 11.534 8.842 1.00 86.12 72 ASN A C 1
ATOM 572 O O . ASN A 1 72 ? -9.015 11.283 7.683 1.00 86.12 72 ASN A O 1
ATOM 576 N N . LEU A 1 73 ? -9.876 10.639 9.677 1.00 89.25 73 LEU A N 1
ATOM 577 C CA . LEU A 1 73 ? -10.164 9.274 9.257 1.00 89.25 73 LEU A CA 1
ATOM 578 C C . LEU A 1 73 ? -11.235 9.288 8.152 1.00 89.25 73 LEU A C 1
ATOM 580 O O . LEU A 1 73 ? -12.194 10.061 8.253 1.00 89.25 73 LEU A O 1
ATOM 584 N N . PRO A 1 74 ? -11.072 8.464 7.106 1.00 90.56 74 PRO A N 1
ATOM 585 C CA . PRO A 1 74 ? -12.044 8.342 6.031 1.00 90.56 74 PRO A CA 1
ATOM 586 C C . PRO A 1 74 ? -13.338 7.676 6.511 1.00 90.56 74 PRO A C 1
ATOM 588 O O . PRO A 1 74 ? -13.462 7.250 7.666 1.00 90.56 74 PRO A O 1
ATOM 591 N N . ALA A 1 75 ? -14.312 7.550 5.611 1.00 91.75 75 ALA A N 1
ATOM 592 C CA . ALA A 1 75 ? -15.527 6.803 5.897 1.00 91.75 75 ALA A CA 1
ATOM 593 C C . ALA A 1 75 ? -15.210 5.340 6.277 1.00 91.75 75 ALA A C 1
ATOM 595 O O . ALA A 1 75 ? -14.208 4.760 5.861 1.00 91.75 75 ALA A O 1
ATOM 596 N N . THR A 1 76 ? -16.056 4.723 7.102 1.00 92.69 76 THR A N 1
ATOM 597 C CA . THR A 1 76 ? -15.803 3.379 7.656 1.00 92.69 76 THR A CA 1
ATOM 598 C C . THR A 1 76 ? -15.932 2.254 6.627 1.00 92.69 76 THR A C 1
ATOM 600 O O . THR A 1 76 ? -15.560 1.123 6.908 1.00 92.69 76 THR A O 1
ATOM 603 N N . ASN A 1 77 ? -16.427 2.530 5.421 1.00 91.12 77 ASN A N 1
ATOM 604 C CA . ASN A 1 77 ? -16.422 1.584 4.304 1.00 91.12 77 ASN A CA 1
ATOM 605 C C . ASN A 1 77 ? -15.093 1.572 3.523 1.00 91.12 77 ASN A C 1
ATOM 607 O O . ASN A 1 77 ? -14.926 0.737 2.631 1.00 91.12 77 ASN A O 1
ATOM 611 N N . GLU A 1 78 ? -14.160 2.467 3.849 1.00 91.56 78 GLU A N 1
ATOM 612 C CA . GLU A 1 78 ? -12.863 2.585 3.187 1.00 91.56 78 GLU A CA 1
ATOM 613 C C . GLU A 1 78 ? -11.761 1.788 3.901 1.00 91.56 78 GLU A C 1
ATOM 615 O O . GLU A 1 78 ? -11.909 1.298 5.027 1.00 91.56 78 GLU A O 1
ATOM 620 N N . ALA A 1 79 ? -10.628 1.642 3.211 1.00 92.44 79 ALA A N 1
ATOM 621 C CA . ALA A 1 79 ? -9.444 0.982 3.734 1.00 92.44 79 ALA A CA 1
ATOM 622 C C . ALA A 1 79 ? -8.264 1.952 3.807 1.00 92.44 79 ALA A C 1
ATOM 624 O O . ALA A 1 79 ? -7.975 2.676 2.858 1.00 92.44 79 ALA A O 1
ATOM 625 N N . ILE A 1 80 ? -7.542 1.910 4.922 1.00 91.81 80 ILE A N 1
ATOM 626 C CA . ILE A 1 80 ? -6.287 2.629 5.110 1.00 91.81 80 ILE A CA 1
ATOM 627 C C . ILE A 1 80 ? -5.153 1.608 5.083 1.00 91.81 80 ILE A C 1
ATOM 629 O O . ILE A 1 80 ? -5.115 0.678 5.892 1.00 91.81 80 ILE A O 1
ATOM 633 N N . VAL A 1 81 ? -4.214 1.794 4.157 1.00 89.88 81 VAL A N 1
ATOM 634 C CA . VAL A 1 81 ? -2.978 1.011 4.085 1.00 89.88 81 VAL A CA 1
ATOM 635 C C . VAL A 1 81 ? -1.833 1.868 4.604 1.00 89.88 81 VAL A C 1
ATOM 637 O O . VAL A 1 81 ? -1.560 2.942 4.071 1.00 89.88 81 VAL A O 1
ATOM 640 N N . VAL A 1 82 ? -1.158 1.404 5.653 1.00 86.69 82 VAL A N 1
ATOM 641 C CA . VAL A 1 82 ? -0.069 2.144 6.293 1.00 86.69 82 VAL A CA 1
ATOM 642 C C . VAL A 1 82 ? 1.188 1.304 6.298 1.00 86.69 82 VAL A C 1
ATOM 644 O O . VAL A 1 82 ? 1.255 0.248 6.929 1.00 86.69 82 VAL A O 1
ATOM 647 N N . ARG A 1 83 ? 2.226 1.831 5.651 1.00 80.25 83 ARG A N 1
ATOM 648 C CA . ARG A 1 83 ? 3.583 1.322 5.796 1.00 80.25 83 ARG A CA 1
ATOM 649 C C . ARG A 1 83 ? 4.304 2.050 6.905 1.00 80.25 83 ARG A C 1
ATOM 651 O O . ARG A 1 83 ? 4.456 3.264 6.820 1.00 80.25 83 ARG A O 1
ATOM 658 N N . ASN A 1 84 ? 4.846 1.301 7.862 1.00 74.00 84 ASN A N 1
ATOM 659 C CA . ASN A 1 84 ? 5.899 1.781 8.751 1.00 74.00 84 ASN A CA 1
ATOM 660 C C . ASN A 1 84 ? 5.600 3.151 9.399 1.00 74.00 84 ASN A C 1
ATOM 662 O O . ASN A 1 84 ? 6.114 4.202 8.991 1.00 74.00 84 ASN A O 1
ATOM 666 N N . LEU A 1 85 ? 4.823 3.138 10.480 1.00 74.94 85 LEU A N 1
ATOM 667 C CA . LEU A 1 85 ? 4.694 4.311 11.336 1.00 74.94 85 LEU A CA 1
ATOM 668 C C . LEU A 1 85 ? 6.015 4.542 12.085 1.00 74.94 85 LEU A C 1
ATOM 670 O O . LEU A 1 85 ? 6.210 4.046 13.189 1.00 74.94 85 LEU A O 1
ATOM 674 N N . LYS A 1 86 ? 6.914 5.355 11.507 1.00 70.25 86 LYS A N 1
ATOM 675 C CA . LYS A 1 86 ? 8.226 5.718 12.099 1.00 70.25 86 LYS A CA 1
ATOM 676 C C . LYS A 1 86 ? 8.154 6.239 13.542 1.00 70.25 86 LYS A C 1
ATOM 678 O O . LYS A 1 86 ? 9.153 6.245 14.247 1.00 70.25 86 LYS A O 1
ATOM 683 N N . GLN A 1 87 ? 6.992 6.744 13.943 1.00 77.06 87 GLN A N 1
ATOM 684 C CA . GLN A 1 87 ? 6.716 7.265 15.277 1.00 77.06 87 GLN A CA 1
ATOM 685 C C . GLN A 1 87 ? 5.349 6.732 15.694 1.00 77.06 87 GLN A C 1
ATOM 687 O O . GLN A 1 87 ? 4.449 6.736 14.840 1.00 77.06 87 GLN A O 1
ATOM 692 N N . PRO A 1 88 ? 5.190 6.310 16.957 1.00 78.00 88 PRO A N 1
ATOM 693 C CA . PRO A 1 88 ? 3.911 5.844 17.468 1.00 78.00 88 PRO A CA 1
ATOM 694 C C . PRO A 1 88 ? 2.857 6.952 17.381 1.00 78.00 88 PRO A C 1
ATOM 696 O O . PRO A 1 88 ? 3.178 8.144 17.372 1.00 78.00 88 PRO A O 1
ATOM 699 N N . LEU A 1 89 ? 1.593 6.547 17.285 1.00 83.56 89 LEU A N 1
ATOM 700 C CA . LEU A 1 89 ? 0.468 7.466 17.414 1.00 83.56 89 LEU A CA 1
ATOM 701 C C . LEU A 1 89 ? 0.345 7.934 18.867 1.00 83.56 89 LEU A C 1
ATOM 703 O O . LEU A 1 89 ? 0.800 7.264 19.792 1.00 83.56 89 LEU A O 1
ATOM 707 N N . THR A 1 90 ? -0.272 9.096 19.074 1.00 87.94 90 THR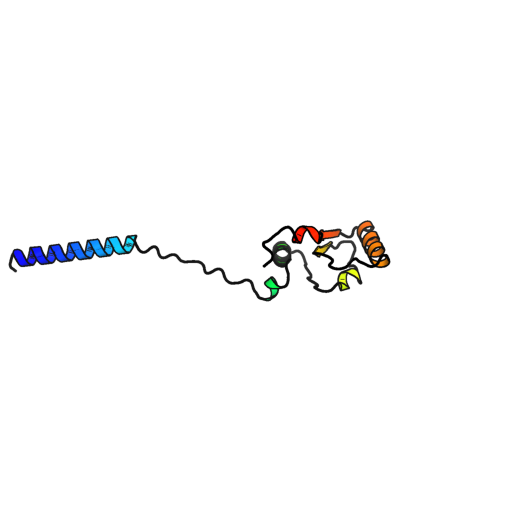 A N 1
ATOM 708 C CA . THR A 1 90 ? -0.704 9.473 20.421 1.00 87.94 90 THR A CA 1
ATOM 709 C C . THR A 1 90 ? -1.825 8.535 20.867 1.00 87.94 90 THR A C 1
ATOM 711 O O . THR A 1 90 ? -2.574 8.024 20.036 1.00 87.94 90 THR A O 1
ATOM 714 N N . HIS A 1 91 ? -1.978 8.341 22.177 1.00 89.56 91 HIS A N 1
ATOM 715 C CA . HIS A 1 91 ? -2.990 7.430 22.719 1.00 89.56 91 HIS A CA 1
ATOM 716 C C . HIS A 1 91 ? -4.418 7.773 22.255 1.00 89.56 91 HIS A C 1
ATOM 718 O O . HIS A 1 91 ? -5.180 6.898 21.862 1.00 89.56 91 HIS A O 1
ATOM 724 N N . GLU A 1 92 ? -4.757 9.064 22.206 1.00 90.44 92 GLU A N 1
ATOM 725 C CA . GLU A 1 92 ? -6.038 9.548 21.671 1.00 90.44 92 GLU A CA 1
ATOM 726 C C . GLU A 1 92 ? -6.268 9.104 20.217 1.00 90.44 92 GLU A C 1
ATOM 728 O O . GLU A 1 92 ? -7.370 8.711 19.839 1.00 90.44 92 GLU A O 1
ATOM 733 N N . ARG A 1 93 ? -5.217 9.138 19.390 1.00 88.81 93 ARG A N 1
ATOM 734 C CA . ARG A 1 93 ? -5.298 8.773 17.970 1.00 88.81 93 ARG A CA 1
ATOM 735 C C . ARG A 1 93 ? -5.38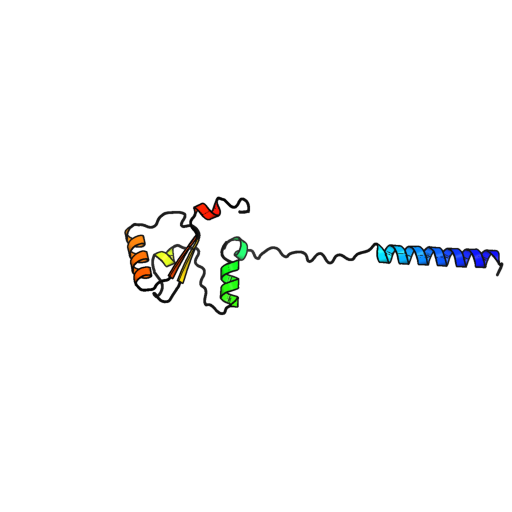1 7.274 17.769 1.00 88.81 93 ARG A C 1
ATOM 737 O O . ARG A 1 93 ? -6.072 6.827 16.862 1.00 88.81 93 ARG A O 1
ATOM 744 N N . GLU A 1 94 ? -4.709 6.515 18.619 1.00 90.25 94 GLU A N 1
ATOM 745 C CA . GLU A 1 94 ? -4.831 5.064 18.648 1.00 90.25 94 GLU A CA 1
ATOM 746 C C . GLU A 1 94 ? -6.264 4.639 18.990 1.00 90.25 94 GLU A C 1
ATOM 748 O O . GLU A 1 94 ? -6.840 3.830 18.269 1.00 90.25 94 GLU A O 1
ATOM 753 N N . LEU A 1 95 ? -6.884 5.260 20.001 1.00 93.50 95 LEU A N 1
ATOM 754 C CA . LEU A 1 95 ? -8.287 5.010 20.352 1.00 93.50 95 LEU A CA 1
ATOM 755 C C . LEU A 1 95 ? -9.255 5.413 19.234 1.00 93.50 95 LEU A C 1
ATOM 757 O O . LEU A 1 95 ? -10.197 4.679 18.944 1.00 93.50 95 LEU A O 1
ATOM 761 N N . ALA A 1 96 ? -9.026 6.558 18.584 1.00 92.50 96 ALA A N 1
ATOM 762 C CA . ALA A 1 96 ? -9.849 6.992 17.456 1.00 92.50 96 ALA A CA 1
ATOM 763 C C . ALA A 1 96 ? -9.761 6.014 16.272 1.00 92.50 96 ALA A C 1
ATOM 765 O O . ALA A 1 96 ? -10.783 5.672 15.677 1.00 92.50 96 ALA A O 1
ATOM 766 N N . LEU A 1 97 ? -8.552 5.540 15.956 1.00 92.25 97 LEU A N 1
ATOM 767 C CA . LEU A 1 97 ? -8.327 4.551 14.905 1.00 92.25 97 LEU A CA 1
ATOM 768 C C . LEU A 1 97 ? -8.952 3.197 15.264 1.00 92.25 97 LEU A C 1
ATOM 770 O O . LEU A 1 97 ? -9.558 2.568 14.402 1.00 92.25 97 LEU A O 1
ATOM 774 N N . LEU A 1 98 ? -8.853 2.776 16.527 1.00 93.44 98 LEU A N 1
ATOM 775 C CA . LEU A 1 98 ? -9.479 1.550 17.016 1.00 93.44 98 LEU A CA 1
ATOM 776 C C . LEU A 1 98 ? -11.003 1.611 16.873 1.00 93.44 98 LEU A C 1
ATOM 778 O O . LEU A 1 98 ? -11.585 0.722 16.262 1.00 93.44 98 LEU A O 1
ATOM 782 N N . 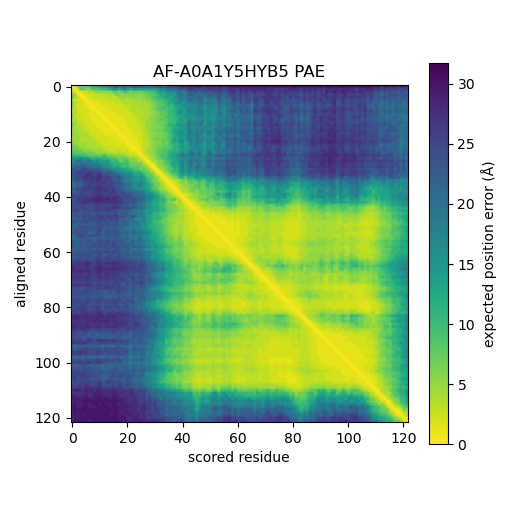ASN A 1 99 ? -11.633 2.689 17.346 1.00 95.12 99 ASN A N 1
ATOM 783 C CA . ASN A 1 99 ? -13.078 2.887 17.209 1.00 95.12 99 ASN A CA 1
ATOM 784 C C . ASN A 1 99 ? -13.511 2.901 15.730 1.00 95.12 99 ASN A C 1
ATOM 786 O O . ASN A 1 99 ? -14.531 2.327 15.365 1.00 95.12 99 ASN A O 1
ATOM 790 N N . TRP A 1 100 ? -12.716 3.509 14.847 1.00 95.75 100 TRP A N 1
ATOM 791 C CA . TRP A 1 100 ? -12.992 3.491 13.408 1.00 95.75 100 TRP A CA 1
ATOM 792 C C . TRP A 1 100 ? -12.952 2.076 12.809 1.00 95.75 100 TRP A C 1
ATOM 794 O O . TRP A 1 100 ? -13.828 1.724 12.017 1.00 95.75 100 TRP A O 1
ATOM 804 N N . VAL A 1 101 ? -11.990 1.243 13.222 1.00 94.88 101 VAL A N 1
ATOM 805 C CA . VAL A 1 101 ? -11.937 -0.174 12.825 1.00 94.88 101 VAL A CA 1
ATOM 806 C C . VAL A 1 101 ? -13.131 -0.952 13.387 1.00 94.88 101 VAL A C 1
ATOM 808 O O . VAL A 1 101 ? -13.759 -1.719 12.658 1.00 94.88 101 VAL A O 1
ATOM 811 N N . GLU A 1 102 ? -13.497 -0.725 14.650 1.00 95.81 102 GLU A N 1
ATOM 812 C CA . GLU A 1 102 ? -14.672 -1.348 15.281 1.00 95.81 102 GLU A CA 1
ATOM 813 C C . G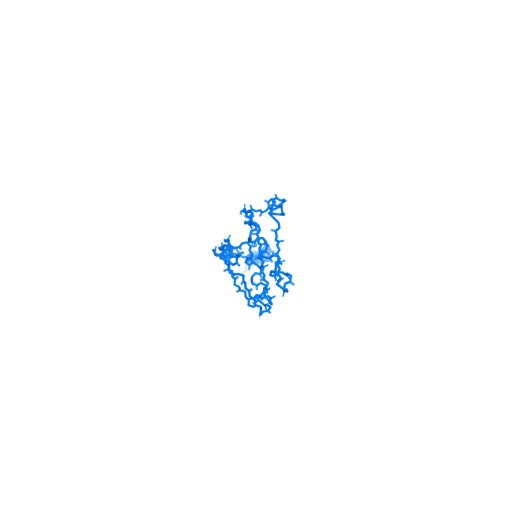LU A 1 102 ? -15.983 -1.004 14.554 1.00 95.81 102 GLU A C 1
ATOM 815 O O . GLU A 1 102 ? -16.898 -1.826 14.499 1.00 95.81 102 GLU A O 1
ATOM 820 N N . GLN A 1 103 ? -16.061 0.174 13.932 1.00 95.88 103 GLN A N 1
ATOM 821 C CA . GLN A 1 103 ? -17.200 0.615 13.119 1.00 95.88 103 GLN A CA 1
ATOM 822 C C . GLN A 1 103 ? -17.176 0.103 11.665 1.00 95.88 103 GLN A C 1
ATOM 824 O O . GLN A 1 103 ? -18.041 0.476 10.869 1.00 95.88 103 GLN A O 1
ATOM 829 N N . GLY A 1 104 ? -16.213 -0.752 11.307 1.00 95.00 104 GLY A N 1
ATOM 830 C CA . GLY A 1 104 ? -16.120 -1.409 9.999 1.00 95.00 104 GLY A CA 1
ATOM 831 C C . GLY A 1 104 ? -14.965 -0.936 9.115 1.00 95.00 104 GLY A C 1
ATOM 832 O O . GLY A 1 104 ? -14.745 -1.532 8.056 1.00 95.00 104 GLY A O 1
ATOM 833 N N . GLY A 1 105 ? -14.211 0.076 9.557 1.00 94.88 105 GLY A N 1
ATOM 834 C CA . GLY A 1 105 ? -13.019 0.556 8.866 1.00 94.88 105 GLY A CA 1
ATOM 835 C C . GLY A 1 105 ? -11.962 -0.536 8.715 1.00 94.88 105 GLY A C 1
ATOM 836 O O . GLY A 1 105 ? -11.753 -1.362 9.607 1.00 94.88 105 GLY A O 1
ATOM 837 N N . LYS A 1 106 ? -11.267 -0.558 7.577 1.00 94.94 106 LYS A N 1
ATOM 838 C CA . LYS A 1 106 ? -10.243 -1.576 7.301 1.00 94.94 106 LYS A CA 1
ATOM 839 C C . LYS A 1 106 ? -8.849 -0.982 7.426 1.00 94.94 106 LYS A C 1
ATOM 841 O O . LYS A 1 106 ? -8.452 -0.155 6.613 1.00 94.94 106 LYS A O 1
ATOM 846 N N . LEU A 1 107 ? -8.078 -1.435 8.410 1.00 91.56 107 LEU A N 1
ATOM 847 C CA . LEU A 1 107 ? -6.680 -1.039 8.572 1.00 91.56 107 LEU A CA 1
ATOM 848 C C . LEU A 1 107 ? -5.747 -2.170 8.133 1.00 91.56 107 LEU A C 1
ATOM 850 O O . LEU A 1 107 ? -5.737 -3.243 8.734 1.00 91.56 107 LEU A O 1
ATOM 854 N N . ILE A 1 108 ? -4.925 -1.911 7.119 1.00 89.94 108 ILE A N 1
ATOM 855 C CA . ILE A 1 108 ? -3.828 -2.791 6.711 1.00 89.94 108 ILE A CA 1
ATOM 856 C C . ILE A 1 108 ? -2.528 -2.125 7.147 1.00 89.94 108 ILE A C 1
ATOM 858 O O . ILE A 1 108 ? -2.181 -1.045 6.673 1.00 89.94 108 ILE A O 1
ATOM 862 N N . TYR A 1 109 ? -1.810 -2.766 8.063 1.00 85.38 109 TYR A N 1
ATOM 863 C CA . TYR A 1 109 ? -0.600 -2.212 8.658 1.00 85.38 109 TYR A CA 1
ATOM 864 C C . TYR A 1 109 ? 0.611 -3.098 8.366 1.00 85.38 109 TYR A C 1
ATOM 866 O O . TYR A 1 109 ? 0.644 -4.261 8.766 1.00 85.38 109 TYR A O 1
ATOM 874 N N . GLU A 1 110 ? 1.621 -2.537 7.697 1.00 81.50 110 GLU A N 1
ATOM 875 C CA . GLU A 1 110 ? 2.939 -3.161 7.567 1.00 81.50 110 GLU A CA 1
ATOM 876 C C . GLU A 1 110 ? 3.818 -2.722 8.752 1.00 81.50 110 GLU A C 1
ATOM 878 O O . GLU A 1 110 ? 4.180 -1.537 8.851 1.00 81.50 110 GLU A O 1
ATOM 883 N N . PRO A 1 111 ? 4.196 -3.647 9.653 1.00 69.06 111 PRO A N 1
ATOM 884 C CA . PRO A 1 111 ? 5.026 -3.318 10.799 1.00 69.06 111 PRO A CA 1
ATOM 885 C C . PRO A 1 111 ? 6.426 -2.873 10.377 1.00 69.06 111 PRO A C 1
ATOM 887 O O . PRO A 1 111 ? 7.044 -3.468 9.496 1.00 69.06 111 PRO A O 1
ATOM 890 N N . TYR A 1 112 ? 6.984 -1.884 11.080 1.00 63.12 112 TYR A N 1
ATOM 891 C CA . TYR A 1 112 ? 8.314 -1.336 10.782 1.00 63.12 112 TYR A CA 1
ATOM 892 C C . TYR A 1 112 ? 9.430 -2.394 10.712 1.00 63.12 112 TYR A C 1
ATOM 894 O O . TYR A 1 112 ? 10.341 -2.286 9.891 1.00 63.12 112 TYR A O 1
ATOM 902 N N . TRP A 1 113 ? 9.371 -3.424 11.559 1.00 63.03 113 TRP A N 1
ATOM 903 C CA . TRP A 1 113 ? 10.410 -4.454 11.639 1.00 63.03 113 TRP A CA 1
ATOM 904 C C . TRP A 1 113 ? 10.454 -5.386 10.423 1.00 63.03 113 TRP A C 1
ATOM 906 O O . TRP A 1 113 ? 11.523 -5.917 10.132 1.00 63.03 113 TRP A O 1
ATOM 916 N N . LEU A 1 114 ? 9.352 -5.543 9.681 1.00 57.41 114 LEU A N 1
ATOM 917 C CA . LEU A 1 114 ? 9.314 -6.376 8.472 1.00 57.41 114 LEU A CA 1
ATOM 918 C C . LEU A 1 114 ? 10.172 -5.795 7.339 1.00 57.41 114 LEU A C 1
ATOM 920 O O . LEU A 1 114 ? 10.725 -6.537 6.536 1.00 57.41 114 LEU A O 1
ATOM 924 N N . GLY A 1 115 ? 10.361 -4.474 7.319 1.00 55.50 115 GLY A N 1
ATOM 925 C CA . GLY A 1 115 ? 11.236 -3.817 6.354 1.00 55.50 115 GLY A CA 1
ATOM 926 C C . GLY A 1 115 ? 12.730 -3.930 6.672 1.00 55.50 115 GLY A C 1
ATOM 927 O O . GLY A 1 115 ? 13.535 -3.680 5.785 1.00 55.50 115 GLY A O 1
ATOM 928 N N . LYS A 1 116 ? 13.128 -4.277 7.905 1.00 53.59 116 LYS A N 1
ATOM 929 C CA . LYS A 1 116 ? 14.551 -4.321 8.295 1.00 53.59 116 LYS A CA 1
ATOM 930 C C . LYS A 1 116 ? 15.253 -5.634 7.961 1.00 53.59 116 LYS A C 1
ATOM 932 O O . LYS A 1 116 ? 16.477 -5.656 7.939 1.00 53.59 116 LYS A O 1
ATOM 937 N N . SER A 1 117 ? 14.505 -6.709 7.734 1.00 51.19 117 SER A N 1
ATOM 938 C CA . SER A 1 117 ? 15.071 -8.010 7.364 1.00 51.19 117 SER A CA 1
ATOM 939 C C . SER A 1 117 ? 15.327 -8.158 5.865 1.00 51.19 117 SER A C 1
ATOM 941 O O . SER A 1 117 ? 15.907 -9.157 5.456 1.00 51.19 117 SER A O 1
ATOM 943 N N . ASP A 1 118 ? 14.874 -7.209 5.040 1.00 51.03 118 ASP A N 1
ATOM 944 C CA . ASP A 1 118 ? 15.106 -7.240 3.598 1.00 51.03 118 ASP A CA 1
ATOM 945 C C . ASP A 1 118 ? 16.282 -6.323 3.248 1.00 51.03 118 ASP A C 1
ATOM 947 O O . ASP A 1 118 ? 16.146 -5.103 3.163 1.00 51.03 118 ASP A O 1
ATOM 951 N N . GLU A 1 119 ? 17.454 -6.923 3.042 1.00 52.75 119 GLU A N 1
ATOM 952 C CA . GLU A 1 119 ? 18.691 -6.239 2.628 1.00 52.75 119 GLU A CA 1
ATOM 953 C C . GLU A 1 119 ? 18.576 -5.561 1.244 1.00 52.75 119 GLU A C 1
ATOM 955 O O . GLU A 1 119 ? 19.481 -4.850 0.817 1.00 52.75 119 GLU A O 1
ATOM 960 N N . ARG A 1 120 ? 17.452 -5.749 0.537 1.00 52.72 120 ARG A N 1
ATOM 961 C CA . ARG A 1 120 ? 17.148 -5.178 -0.788 1.00 52.72 120 ARG A CA 1
ATOM 962 C C . ARG A 1 120 ? 16.540 -3.772 -0.750 1.00 52.72 120 ARG A C 1
ATOM 964 O O . ARG A 1 120 ? 16.031 -3.301 -1.767 1.00 52.72 120 ARG A O 1
ATOM 971 N N . GLN A 1 121 ? 16.561 -3.093 0.396 1.00 42.75 121 GLN A N 1
ATOM 972 C CA . GLN A 1 121 ? 16.186 -1.680 0.468 1.00 42.75 121 GLN A CA 1
ATOM 973 C C . GLN A 1 121 ? 17.324 -0.817 -0.095 1.00 42.75 121 GLN A C 1
ATOM 975 O O . GLN A 1 121 ? 18.238 -0.433 0.629 1.00 42.75 121 GLN A O 1
ATOM 980 N N . TYR A 1 122 ? 17.270 -0.588 -1.411 1.00 41.59 122 TYR A N 1
ATOM 981 C CA . TYR A 1 122 ? 18.137 0.329 -2.159 1.00 41.59 122 TYR A CA 1
ATOM 982 C C . TYR A 1 122 ? 17.908 1.796 -1.782 1.00 41.59 122 TYR A C 1
ATOM 984 O O . TYR A 1 122 ? 16.728 2.184 -1.611 1.00 41.59 122 TYR A O 1
#

Sequence (122 aa):
MNMRSLLITTLVICALGASAWWISQAITVSNEDQRKPPEKDIRLNPMSALEQLLLHFEVEVQSNNNRNLLHNLPATNEAIVVRNLKQPLTHERELALLNWVEQGGKLIYEPYWLGKSDERQY

Organism: Oleispira antarctica (NCBI:txid188908)

Solvent-accessible surface area (backbone atoms only — not comparable to full-atom values): 7784 Å² total; per-residue (Å²): 131,58,72,68,59,54,54,52,52,53,50,51,52,52,52,54,51,53,50,52,54,51,50,62,71,70,59,73,84,74,80,72,76,73,76,72,77,78,56,76,68,52,76,73,36,93,56,42,68,58,53,53,53,36,48,74,70,72,42,92,80,83,91,68,100,56,71,58,58,74,73,56,68,72,66,40,91,44,72,49,79,45,74,43,74,93,59,81,74,55,69,70,49,48,52,52,52,49,53,40,37,75,67,57,22,41,79,47,75,47,62,60,68,71,63,70,77,47,87,80,73,125

Mean predicted aligned error: 13.3 Å

pLDDT: mean 81.05, std 13.49, range [41.59, 95.88]

Foldseek 3Di:
DDPVVVVVVVVVVVVVVVVVVVVVVVDDPPPPPPPDPPDPVCLVDVCVVVVVVCVVVVHDDDDDPDCVCLVVPDQLCEEDEDEEPVDDDDPVSVVVVVVSVVVNYHYHYDYNVVVVVDPPPD

Radius of gyration: 31.9 Å; Cα contacts (8 Å, |Δi|>4): 60; chains: 1; bounding box: 61×38×92 Å